Protein AF-K1UH43-F1 (afdb_monomer_lite)

InterPro domains:
  IPR000715 Glycosyl transferase, family 4 [PF00953] (2-87)
  IPR000715 Glycosyl transferase, family 4 [PTHR22926] (3-128)
  IPR018480 Phospho-N-acetylmuramoyl-pentapeptide transferase, conserved site [PS01348] (7-18)

Structure (mmCIF, N/CA/C/O backbone):
data_AF-K1UH43-F1
#
_entry.id   AF-K1UH43-F1
#
loop_
_atom_site.group_PDB
_atom_site.id
_atom_site.type_symbol
_atom_site.label_atom_id
_atom_site.label_alt_id
_atom_site.label_comp_id
_atom_site.label_asym_id
_atom_site.label_entity_id
_atom_site.label_seq_id
_atom_site.pdbx_PDB_ins_code
_atom_site.Cartn_x
_atom_site.Cartn_y
_atom_site.Cartn_z
_atom_site.occupancy
_atom_site.B_iso_or_equiv
_atom_site.auth_seq_id
_atom_site.auth_comp_id
_atom_site.auth_asym_id
_atom_site.auth_atom_id
_atom_site.pdbx_PDB_model_num
ATOM 1 N N . PRO A 1 1 ? -9.844 3.097 -7.417 1.00 70.75 1 PRO A N 1
ATOM 2 C CA . PRO A 1 1 ? -8.615 2.460 -6.880 1.00 70.75 1 PRO A CA 1
ATOM 3 C C . PRO A 1 1 ? -7.773 3.428 -6.035 1.00 70.75 1 PRO A C 1
ATOM 5 O O . PRO A 1 1 ? -7.566 3.140 -4.868 1.00 70.75 1 PRO A O 1
ATOM 8 N N . LEU A 1 2 ? -7.378 4.592 -6.571 1.00 82.00 2 LEU A N 1
ATOM 9 C CA . LEU A 1 2 ? -6.427 5.519 -5.932 1.00 82.00 2 LEU A CA 1
ATOM 10 C C . LEU A 1 2 ? -6.770 5.898 -4.477 1.00 82.00 2 LEU A C 1
ATOM 12 O O . LEU A 1 2 ? -6.042 5.517 -3.569 1.00 82.00 2 LEU A O 1
ATOM 16 N N . VAL A 1 3 ? -7.910 6.562 -4.247 1.00 84.38 3 VAL A N 1
ATOM 17 C CA . VAL A 1 3 ? -8.339 7.007 -2.899 1.00 84.38 3 VAL A CA 1
ATOM 18 C C . VAL A 1 3 ? -8.612 5.831 -1.950 1.00 84.38 3 VAL A C 1
ATOM 20 O O . VAL A 1 3 ? -8.424 5.925 -0.740 1.00 84.38 3 VAL A O 1
ATOM 23 N N . GLY A 1 4 ? -9.062 4.699 -2.497 1.00 81.75 4 GLY A N 1
ATOM 24 C CA . GLY A 1 4 ? -9.324 3.494 -1.711 1.00 81.75 4 GLY A CA 1
ATOM 25 C C . GLY A 1 4 ? -8.036 2.897 -1.153 1.00 81.75 4 GLY A C 1
ATOM 26 O O . GLY A 1 4 ? -7.949 2.639 0.042 1.00 81.75 4 GLY A O 1
ATOM 27 N N . THR A 1 5 ? -7.020 2.730 -2.001 1.00 84.06 5 THR A N 1
ATOM 28 C CA . THR A 1 5 ? -5.729 2.154 -1.612 1.00 84.06 5 THR A CA 1
ATOM 29 C C . THR A 1 5 ? -4.956 3.076 -0.676 1.00 84.06 5 THR A C 1
ATOM 31 O O . THR A 1 5 ? -4.404 2.591 0.304 1.00 84.06 5 THR A O 1
ATOM 34 N N . THR A 1 6 ? -4.953 4.395 -0.911 1.00 87.75 6 THR A N 1
ATOM 35 C CA . THR A 1 6 ? -4.296 5.362 -0.008 1.00 87.75 6 THR A CA 1
ATOM 36 C C . THR A 1 6 ? -4.851 5.267 1.406 1.00 87.75 6 THR A C 1
ATOM 38 O O . THR A 1 6 ? -4.092 5.137 2.363 1.00 87.75 6 THR A O 1
ATOM 41 N N . ASN A 1 7 ? -6.178 5.248 1.535 1.00 87.81 7 ASN A N 1
ATOM 42 C CA . ASN A 1 7 ? -6.833 5.168 2.835 1.00 87.81 7 ASN A CA 1
ATOM 43 C C . ASN A 1 7 ? -6.666 3.780 3.463 1.00 87.81 7 ASN A C 1
ATOM 45 O O . ASN A 1 7 ? -6.485 3.672 4.669 1.00 87.81 7 ASN A O 1
ATOM 49 N N . ALA A 1 8 ? -6.686 2.714 2.662 1.00 85.12 8 ALA A N 1
ATOM 50 C CA . ALA A 1 8 ? -6.472 1.357 3.153 1.00 85.12 8 ALA A CA 1
ATOM 51 C C . ALA A 1 8 ? -5.051 1.153 3.711 1.00 85.12 8 ALA A C 1
ATOM 53 O O . ALA A 1 8 ? -4.885 0.554 4.774 1.00 85.12 8 ALA A O 1
ATOM 54 N N . VAL A 1 9 ? -4.030 1.691 3.036 1.00 86.12 9 VAL A N 1
ATOM 55 C CA . VAL A 1 9 ? -2.639 1.661 3.519 1.00 86.12 9 VAL A CA 1
ATOM 56 C C . VAL A 1 9 ? -2.481 2.514 4.779 1.00 86.12 9 VAL A C 1
ATOM 58 O O . VAL A 1 9 ? -1.861 2.052 5.732 1.00 86.12 9 VAL A O 1
ATOM 61 N N . ASN A 1 10 ? -3.107 3.694 4.835 1.00 90.19 10 ASN A N 1
ATOM 62 C CA . ASN A 1 10 ? -3.141 4.531 6.040 1.00 90.19 10 ASN A CA 1
ATOM 63 C C . ASN A 1 10 ? -3.792 3.820 7.239 1.00 90.19 10 ASN A C 1
ATOM 65 O O . ASN A 1 10 ? -3.221 3.814 8.322 1.00 90.19 10 ASN A O 1
ATOM 69 N N . LEU A 1 11 ? -4.905 3.106 7.039 1.00 85.25 11 LEU A N 1
ATOM 70 C CA . LEU A 1 11 ? -5.516 2.290 8.097 1.00 85.25 11 LEU A CA 1
ATOM 71 C C . LEU A 1 11 ? -4.619 1.132 8.562 1.00 85.25 11 LEU A C 1
ATOM 73 O O . LEU A 1 11 ? -4.725 0.693 9.704 1.00 85.25 11 LEU A O 1
ATOM 77 N N . THR A 1 12 ? -3.740 0.632 7.692 1.00 84.50 12 THR A N 1
ATOM 78 C CA . THR A 1 12 ? -2.804 -0.455 8.020 1.00 84.50 12 THR A CA 1
ATOM 79 C C . THR A 1 12 ? -1.587 0.050 8.814 1.00 84.50 12 THR A C 1
ATOM 81 O O . THR A 1 12 ? -0.917 -0.737 9.481 1.00 84.50 12 THR A O 1
ATOM 84 N N . ASP A 1 13 ? -1.315 1.357 8.815 1.00 82.38 13 ASP A N 1
ATOM 85 C CA . ASP A 1 13 ? -0.226 2.010 9.562 1.00 82.38 13 ASP A CA 1
ATOM 86 C C . ASP A 1 13 ? -0.583 2.260 11.041 1.00 82.38 13 ASP A C 1
ATOM 88 O O . ASP A 1 13 ? -0.332 3.313 11.618 1.00 82.38 13 ASP A O 1
ATOM 92 N N . GLY A 1 14 ? -1.238 1.278 11.662 1.00 75.88 14 GLY A N 1
ATOM 93 C CA . GLY A 1 14 ? -1.687 1.344 13.052 1.00 75.88 14 GLY A CA 1
ATOM 94 C C . GLY A 1 14 ? -0.805 0.578 14.035 1.00 75.88 14 GLY A C 1
ATOM 95 O O . GLY A 1 14 ? -1.100 0.598 15.224 1.00 75.88 14 GLY A O 1
ATOM 96 N N . LEU A 1 15 ? 0.221 -0.142 13.566 1.00 78.12 15 LEU A N 1
ATOM 97 C CA . LEU A 1 15 ? 1.110 -0.972 14.386 1.00 78.12 15 LEU A CA 1
ATOM 98 C C . LEU A 1 15 ? 2.561 -0.874 13.907 1.00 78.12 15 LEU A C 1
ATOM 100 O O . LEU A 1 15 ? 2.811 -0.894 12.701 1.00 78.12 15 LEU A O 1
ATOM 104 N N . ASP A 1 16 ? 3.502 -0.885 14.855 1.00 80.56 16 ASP A N 1
ATOM 105 C CA . ASP A 1 16 ? 4.948 -0.865 14.598 1.00 80.56 16 ASP A CA 1
ATOM 106 C C . ASP A 1 16 ? 5.363 -1.911 13.549 1.00 80.56 16 ASP A C 1
ATOM 108 O O . ASP A 1 16 ? 5.241 -3.124 13.757 1.00 80.56 16 ASP A O 1
ATOM 112 N N . GLY A 1 17 ? 5.873 -1.441 12.413 1.00 79.31 17 GLY A N 1
ATOM 113 C CA . GLY A 1 17 ? 6.406 -2.252 11.322 1.00 79.31 17 GLY A CA 1
ATOM 114 C C . GLY A 1 17 ? 5.359 -2.918 10.431 1.00 79.31 17 GLY A C 1
ATOM 115 O O . GLY A 1 17 ? 5.740 -3.510 9.420 1.00 79.31 17 GLY A O 1
ATOM 116 N N . LEU A 1 18 ? 4.063 -2.845 10.757 1.00 85.56 18 LEU A N 1
ATOM 117 C CA . LEU A 1 18 ? 3.032 -3.606 10.047 1.00 85.56 18 LEU A CA 1
ATOM 118 C C . LEU A 1 18 ? 2.879 -3.141 8.600 1.00 85.56 18 LEU A C 1
ATOM 120 O O . LEU A 1 18 ? 2.953 -3.960 7.684 1.00 85.56 18 LEU A O 1
ATOM 124 N N . VAL A 1 19 ? 2.694 -1.837 8.385 1.00 87.31 19 VAL A N 1
ATOM 125 C CA . VAL A 1 19 ? 2.456 -1.299 7.041 1.00 87.31 19 VAL A CA 1
ATOM 126 C C . VAL A 1 19 ? 3.635 -1.580 6.119 1.00 87.31 19 VAL A C 1
ATOM 128 O O . VAL A 1 19 ? 3.436 -2.024 4.991 1.00 87.31 19 VAL A O 1
ATOM 131 N N . SER A 1 20 ? 4.869 -1.422 6.594 1.00 87.88 20 SER A N 1
ATOM 132 C CA . SER A 1 20 ? 6.064 -1.672 5.788 1.00 87.88 20 SER A CA 1
ATOM 133 C C . SER A 1 20 ? 6.248 -3.160 5.515 1.00 87.88 20 SER A C 1
ATOM 135 O O . SER A 1 20 ? 6.544 -3.529 4.383 1.00 87.88 20 SER A O 1
ATOM 137 N N . PHE A 1 21 ? 5.992 -4.026 6.500 1.00 89.06 21 PHE A N 1
ATOM 138 C CA . PHE A 1 21 ? 6.057 -5.475 6.314 1.00 89.06 21 PHE A CA 1
ATOM 139 C C . PHE A 1 21 ? 5.041 -5.981 5.280 1.00 89.06 21 PHE A C 1
ATOM 141 O O . PHE A 1 21 ? 5.375 -6.838 4.467 1.00 89.06 21 PHE A O 1
ATOM 148 N N . VAL A 1 22 ? 3.827 -5.423 5.264 1.00 90.50 22 VAL A N 1
ATOM 149 C CA . VAL A 1 22 ? 2.802 -5.748 4.258 1.00 90.50 22 VAL A CA 1
ATOM 150 C C . VAL A 1 22 ? 3.134 -5.127 2.895 1.00 90.50 22 VAL A C 1
ATOM 152 O O . VAL A 1 22 ? 2.875 -5.739 1.863 1.00 90.50 22 VAL A O 1
ATOM 155 N N . SER A 1 23 ? 3.745 -3.939 2.864 1.00 92.56 23 SER A N 1
ATOM 156 C CA . SER A 1 23 ? 4.021 -3.208 1.617 1.00 92.56 23 SER A CA 1
ATOM 157 C C . SER A 1 23 ? 5.206 -3.740 0.822 1.00 92.56 23 SER A C 1
ATOM 159 O O . SER A 1 23 ? 5.201 -3.633 -0.404 1.00 92.56 23 SER A O 1
ATOM 161 N N . VAL A 1 24 ? 6.197 -4.352 1.475 1.00 94.69 24 VAL A N 1
ATOM 162 C CA . VAL A 1 24 ? 7.349 -4.974 0.798 1.00 94.69 24 VAL A CA 1
ATOM 163 C C . VAL A 1 24 ? 6.923 -6.034 -0.227 1.00 94.69 24 VAL A C 1
ATOM 165 O O . VAL A 1 24 ? 7.268 -5.875 -1.395 1.00 94.69 24 VAL A O 1
ATOM 168 N N . PRO A 1 25 ? 6.155 -7.086 0.120 1.00 94.00 25 PRO A N 1
ATOM 169 C CA . PRO A 1 25 ? 5.750 -8.089 -0.864 1.00 94.00 25 PRO A CA 1
ATOM 170 C C . PRO A 1 25 ? 4.819 -7.519 -1.943 1.00 94.00 25 PRO A C 1
ATOM 172 O O . PRO A 1 25 ? 4.898 -7.948 -3.091 1.00 94.00 25 PRO A O 1
ATOM 175 N N . VAL A 1 26 ? 3.980 -6.527 -1.615 1.00 93.81 26 VAL A N 1
ATOM 176 C CA . VAL A 1 26 ? 3.090 -5.873 -2.591 1.00 93.81 26 VAL A CA 1
ATOM 177 C C . VAL A 1 26 ? 3.899 -5.110 -3.642 1.00 93.81 26 VAL A C 1
ATOM 179 O O . VAL A 1 26 ? 3.720 -5.321 -4.840 1.00 93.81 26 VAL A O 1
ATOM 182 N N . THR A 1 27 ? 4.810 -4.241 -3.202 1.00 95.81 27 THR A N 1
ATOM 183 C CA . THR A 1 27 ? 5.660 -3.435 -4.094 1.00 95.81 27 THR A CA 1
ATOM 184 C C . THR A 1 27 ? 6.621 -4.310 -4.900 1.00 95.81 27 THR A C 1
ATOM 186 O O . THR A 1 27 ? 6.789 -4.073 -6.096 1.00 95.81 27 THR A O 1
ATOM 189 N N . LEU A 1 28 ? 7.148 -5.387 -4.308 1.00 96.12 28 LEU A N 1
ATOM 190 C CA . LEU A 1 28 ? 7.969 -6.380 -5.004 1.00 96.12 28 LEU A C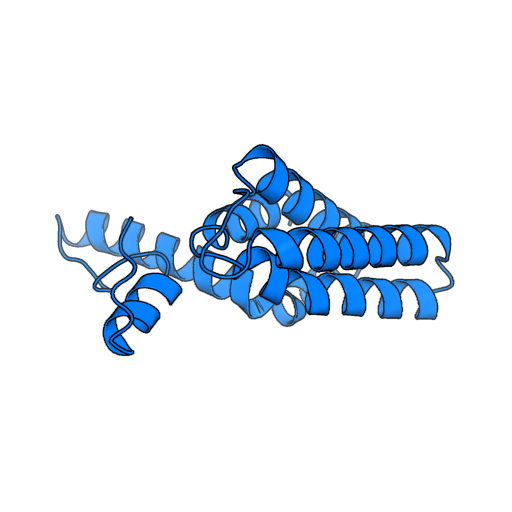A 1
ATOM 191 C C . LEU A 1 28 ? 7.184 -7.132 -6.094 1.00 96.12 28 LEU A C 1
ATOM 193 O O . LEU A 1 28 ? 7.697 -7.338 -7.193 1.00 96.12 28 LEU A O 1
ATOM 197 N N . ALA A 1 29 ? 5.935 -7.524 -5.825 1.00 94.75 29 ALA A N 1
ATOM 198 C CA . ALA A 1 29 ? 5.092 -8.184 -6.820 1.00 94.75 29 ALA A CA 1
ATOM 199 C C . ALA A 1 29 ? 4.808 -7.261 -8.015 1.00 94.75 29 ALA A C 1
ATOM 201 O O . ALA A 1 29 ? 4.935 -7.687 -9.163 1.00 94.75 29 ALA A O 1
ATOM 202 N N . PHE A 1 30 ? 4.503 -5.983 -7.766 1.00 94.75 30 PHE A N 1
ATOM 203 C CA . PHE A 1 30 ? 4.335 -5.001 -8.841 1.00 94.75 30 PHE A CA 1
ATOM 204 C C . PHE A 1 30 ? 5.631 -4.721 -9.602 1.00 94.75 30 PHE A C 1
ATOM 206 O O . PHE A 1 30 ? 5.576 -4.550 -10.818 1.00 94.75 30 PHE A O 1
ATOM 213 N N . ALA A 1 31 ? 6.788 -4.732 -8.933 1.00 96.38 31 ALA A N 1
ATOM 214 C CA . ALA A 1 31 ? 8.079 -4.651 -9.611 1.00 96.38 31 ALA A CA 1
ATOM 215 C C . ALA A 1 31 ? 8.264 -5.815 -10.592 1.00 96.38 31 ALA A C 1
ATOM 217 O O . ALA A 1 31 ? 8.585 -5.601 -11.758 1.00 96.38 31 ALA A O 1
ATOM 218 N N . PHE A 1 32 ? 7.989 -7.042 -10.145 1.00 96.06 32 PHE A N 1
ATOM 219 C CA . PHE A 1 32 ? 8.085 -8.227 -10.992 1.00 96.06 32 PHE A CA 1
ATOM 220 C C . PHE A 1 32 ? 7.105 -8.183 -12.175 1.00 96.06 32 PHE A C 1
ATOM 222 O O . PHE A 1 32 ? 7.492 -8.477 -13.303 1.00 96.06 32 PHE A O 1
ATOM 229 N N . ILE A 1 33 ? 5.856 -7.762 -11.949 1.00 94.88 33 ILE A N 1
ATOM 230 C CA . ILE A 1 33 ? 4.850 -7.610 -13.012 1.00 94.88 33 ILE A CA 1
ATOM 231 C C . ILE A 1 33 ? 5.296 -6.564 -14.039 1.00 94.88 33 ILE A C 1
ATOM 233 O O . ILE A 1 33 ? 5.284 -6.845 -15.236 1.00 94.88 33 ILE A O 1
ATOM 237 N N . ALA A 1 34 ? 5.730 -5.385 -13.587 1.00 95.94 34 ALA A N 1
ATOM 238 C CA . ALA A 1 34 ? 6.211 -4.325 -14.470 1.00 95.94 34 ALA A CA 1
ATOM 239 C C . ALA A 1 34 ? 7.437 -4.777 -15.281 1.00 95.94 34 ALA A C 1
ATOM 241 O O . ALA A 1 34 ? 7.528 -4.496 -16.476 1.00 95.94 34 ALA A O 1
ATOM 242 N N . TYR A 1 35 ? 8.344 -5.538 -14.662 1.00 96.75 35 TYR A N 1
ATOM 243 C CA . TYR A 1 35 ? 9.487 -6.136 -15.346 1.00 96.75 35 TYR A CA 1
ATOM 244 C C . TYR A 1 35 ? 9.056 -7.130 -16.436 1.00 96.75 35 TYR A C 1
ATOM 246 O O . TYR A 1 35 ? 9.542 -7.049 -17.562 1.00 96.75 35 TYR A O 1
ATOM 254 N N . MET A 1 36 ? 8.092 -8.012 -16.148 1.00 96.25 36 MET A N 1
ATOM 255 C CA . MET A 1 36 ? 7.527 -8.947 -17.135 1.00 96.25 36 MET A CA 1
ATOM 256 C C . MET A 1 36 ? 6.816 -8.240 -18.300 1.00 96.25 36 MET A C 1
ATOM 258 O O . MET A 1 36 ? 6.782 -8.770 -19.407 1.00 96.25 36 MET A O 1
ATOM 262 N N . GLN A 1 37 ? 6.281 -7.038 -18.075 1.00 95.31 37 GLN A N 1
ATOM 263 C CA . GLN A 1 37 ? 5.675 -6.192 -19.110 1.00 95.31 37 GLN A CA 1
ATOM 264 C C . GLN A 1 37 ? 6.705 -5.340 -19.883 1.00 95.31 37 GLN A C 1
ATOM 266 O O . GLN A 1 37 ? 6.327 -4.595 -20.784 1.00 95.31 37 GLN A O 1
ATOM 271 N N . GLY A 1 38 ? 7.998 -5.422 -19.545 1.00 95.75 38 GLY A N 1
ATOM 272 C CA . GLY A 1 38 ? 9.063 -4.628 -20.171 1.00 95.75 38 GLY A CA 1
ATOM 273 C C . GLY A 1 38 ? 9.124 -3.165 -19.712 1.00 95.75 38 GLY A C 1
ATOM 274 O O . GLY A 1 38 ? 9.866 -2.369 -20.283 1.00 95.75 38 GLY A O 1
ATOM 275 N N . MET A 1 39 ? 8.377 -2.793 -18.670 1.00 96.50 39 MET A N 1
ATOM 276 C CA . MET A 1 39 ? 8.298 -1.429 -18.142 1.00 96.50 39 MET A CA 1
ATOM 277 C C . MET A 1 39 ? 9.388 -1.187 -17.088 1.00 96.50 39 MET A C 1
ATOM 279 O O . MET A 1 39 ? 9.115 -1.136 -15.885 1.00 96.50 39 MET A O 1
ATOM 283 N N . LEU A 1 40 ? 10.641 -1.051 -17.530 1.00 95.50 40 LEU A N 1
ATOM 284 C CA . LEU A 1 40 ? 11.798 -0.959 -16.626 1.00 95.50 40 LEU A CA 1
ATOM 285 C C . LEU A 1 40 ? 11.735 0.240 -15.668 1.00 95.50 40 LEU A C 1
ATOM 287 O O . LEU A 1 40 ? 12.077 0.081 -14.499 1.00 95.50 40 LEU A O 1
ATOM 291 N N . ASP A 1 41 ? 11.234 1.395 -16.112 1.00 96.38 41 ASP A N 1
ATOM 292 C CA . ASP A 1 41 ? 11.104 2.587 -15.260 1.00 96.38 41 ASP A CA 1
ATOM 293 C C . ASP A 1 41 ? 10.103 2.364 -14.116 1.00 96.38 41 ASP A C 1
ATOM 295 O O . ASP A 1 41 ? 10.367 2.696 -12.958 1.00 96.38 41 ASP A O 1
ATOM 299 N N . VAL A 1 42 ? 8.968 1.728 -14.421 1.00 96.25 42 VAL A N 1
ATOM 300 C CA . VAL A 1 42 ? 7.923 1.401 -13.438 1.00 96.25 42 VAL A CA 1
ATOM 301 C C . VAL A 1 42 ? 8.408 0.317 -12.477 1.00 96.25 42 VAL A C 1
ATOM 303 O O . VAL A 1 42 ? 8.201 0.422 -11.267 1.00 96.25 42 VAL A O 1
ATOM 306 N N . SER A 1 43 ? 9.117 -0.691 -12.992 1.00 96.94 43 SER A N 1
ATOM 307 C CA . SER A 1 43 ? 9.775 -1.710 -12.170 1.00 96.94 43 SER A CA 1
ATOM 308 C C . SER A 1 43 ? 10.820 -1.092 -11.237 1.00 96.94 43 SER A C 1
ATOM 310 O O . SER A 1 43 ? 10.879 -1.443 -10.060 1.00 96.94 43 SER A O 1
ATOM 312 N N . GLY A 1 44 ? 11.635 -0.160 -11.736 1.00 97.25 44 GLY A N 1
ATOM 313 C CA . GLY A 1 44 ? 12.634 0.559 -10.948 1.00 97.25 44 GLY A CA 1
ATOM 314 C C . GLY A 1 44 ? 11.998 1.385 -9.833 1.00 97.25 44 GLY A C 1
ATOM 315 O O . GLY A 1 44 ? 12.438 1.313 -8.686 1.00 97.25 44 GLY A O 1
ATOM 316 N N . PHE A 1 45 ? 10.907 2.093 -10.133 1.00 97.25 45 PHE A N 1
ATOM 317 C CA . PHE A 1 45 ? 10.127 2.818 -9.130 1.00 97.25 45 PHE A CA 1
ATOM 318 C C . PHE A 1 45 ? 9.560 1.884 -8.046 1.00 97.25 45 PHE A C 1
ATOM 320 O O . PHE A 1 45 ? 9.699 2.164 -6.853 1.00 97.25 45 PHE A O 1
ATOM 327 N N . ALA A 1 46 ? 8.988 0.739 -8.432 1.00 96.56 46 ALA A N 1
ATOM 328 C CA . ALA A 1 46 ? 8.466 -0.257 -7.495 1.00 96.56 46 ALA A CA 1
ATOM 329 C C . ALA A 1 46 ? 9.560 -0.867 -6.595 1.00 96.56 46 ALA A C 1
ATOM 331 O O . ALA A 1 46 ? 9.359 -1.022 -5.386 1.00 96.56 46 ALA A O 1
ATOM 332 N N . LEU A 1 47 ? 10.743 -1.158 -7.147 1.00 97.44 47 LEU A N 1
ATOM 333 C CA . LEU A 1 47 ? 11.906 -1.593 -6.364 1.00 97.44 47 LEU A CA 1
ATOM 334 C C . LEU A 1 47 ? 12.408 -0.491 -5.426 1.00 97.44 47 LEU A C 1
ATOM 336 O O . LEU A 1 47 ? 12.774 -0.786 -4.290 1.00 97.44 47 LEU A O 1
ATOM 340 N N . GLY A 1 48 ? 12.366 0.772 -5.855 1.00 97.50 48 GLY A N 1
ATOM 341 C CA . GLY A 1 48 ? 12.661 1.926 -5.006 1.00 97.50 48 GLY A CA 1
ATOM 342 C C . GLY A 1 48 ? 11.724 2.009 -3.800 1.00 97.50 48 GLY A C 1
ATOM 343 O O . GLY A 1 48 ? 12.192 2.146 -2.670 1.00 97.50 48 GLY A O 1
ATOM 344 N N . LEU A 1 49 ? 10.414 1.832 -4.010 1.00 96.44 49 LEU A N 1
ATOM 345 C CA . LEU A 1 49 ? 9.434 1.742 -2.920 1.00 96.44 49 LEU A CA 1
ATOM 346 C C . LEU A 1 49 ? 9.695 0.540 -2.005 1.00 96.44 49 LEU A C 1
ATOM 348 O O . LEU A 1 49 ? 9.614 0.673 -0.783 1.00 96.44 49 LEU A O 1
ATOM 352 N N . THR A 1 50 ? 10.053 -0.611 -2.578 1.00 97.06 50 THR A N 1
ATOM 353 C CA . THR A 1 50 ? 10.414 -1.815 -1.813 1.00 97.06 50 THR A CA 1
ATOM 354 C C . THR A 1 50 ? 11.622 -1.537 -0.911 1.00 97.06 50 THR A C 1
ATOM 356 O O . THR A 1 50 ? 11.591 -1.827 0.285 1.00 97.06 50 THR A O 1
ATOM 359 N N . GLY A 1 51 ? 12.671 -0.919 -1.461 1.00 96.38 51 GLY A N 1
ATOM 360 C CA . GLY A 1 51 ? 13.879 -0.533 -0.733 1.00 96.38 51 GLY A CA 1
ATOM 361 C C . GLY A 1 51 ? 13.607 0.508 0.353 1.00 96.38 51 GLY A C 1
ATOM 362 O O . GLY A 1 51 ? 14.100 0.360 1.469 1.00 96.38 51 GLY A O 1
ATOM 363 N N . ALA A 1 52 ? 12.765 1.506 0.072 1.00 95.12 52 ALA A N 1
ATOM 364 C CA . ALA A 1 52 ? 12.324 2.484 1.063 1.00 95.12 52 ALA A CA 1
ATOM 365 C C . ALA A 1 52 ? 11.573 1.816 2.227 1.00 95.12 52 ALA A C 1
ATOM 367 O O . ALA A 1 52 ? 11.870 2.108 3.384 1.00 95.12 52 ALA A O 1
ATOM 368 N N . CYS A 1 53 ? 10.668 0.870 1.945 1.00 93.81 53 CYS A N 1
ATOM 369 C CA . CYS A 1 53 ? 9.970 0.107 2.983 1.00 93.81 53 CYS A CA 1
ATOM 370 C C . CYS A 1 53 ? 10.939 -0.727 3.828 1.00 93.81 53 CYS A C 1
ATOM 372 O O . CYS A 1 53 ? 10.826 -0.727 5.050 1.00 93.81 53 CYS A O 1
ATOM 374 N N . LEU A 1 54 ? 11.889 -1.426 3.197 1.00 94.31 54 LEU A N 1
ATOM 375 C CA . LEU A 1 54 ? 12.889 -2.241 3.896 1.00 94.31 54 LEU A CA 1
ATOM 376 C C . LEU A 1 54 ? 13.813 -1.389 4.770 1.00 94.31 54 LEU A C 1
ATOM 378 O O . LEU A 1 54 ? 14.052 -1.738 5.923 1.00 94.31 54 LEU A O 1
ATOM 382 N N . GLY A 1 55 ? 14.299 -0.262 4.244 1.00 93.06 55 GLY A N 1
ATOM 383 C CA . GLY A 1 55 ? 15.128 0.679 4.993 1.00 93.06 55 GLY A CA 1
ATOM 384 C C . GLY A 1 55 ? 14.371 1.287 6.171 1.00 93.06 55 GLY A C 1
ATOM 385 O O . GLY A 1 55 ? 14.891 1.331 7.282 1.00 93.06 55 GLY A O 1
ATOM 386 N N . PHE A 1 56 ? 13.116 1.682 5.960 1.00 91.56 56 PHE A N 1
ATOM 387 C CA . PHE A 1 56 ? 12.262 2.213 7.017 1.00 91.56 56 PHE A CA 1
ATOM 388 C C . PHE A 1 56 ? 11.926 1.165 8.091 1.00 91.56 56 PHE A C 1
ATOM 390 O O . PHE A 1 56 ? 11.935 1.481 9.280 1.00 91.56 56 PHE A O 1
ATOM 397 N N . LEU A 1 57 ? 11.719 -0.102 7.707 1.00 89.38 57 LEU A N 1
ATOM 398 C CA . LEU A 1 57 ? 11.443 -1.204 8.635 1.00 89.38 57 LEU A CA 1
ATOM 399 C C . LEU A 1 57 ? 12.543 -1.359 9.701 1.00 89.38 57 LEU A C 1
ATOM 401 O O . LEU A 1 57 ? 12.239 -1.724 10.834 1.00 89.38 57 LEU A O 1
ATOM 405 N N . LEU A 1 58 ? 13.803 -1.050 9.372 1.00 89.00 58 LEU A N 1
ATOM 406 C CA . LEU A 1 58 ? 14.914 -1.092 10.332 1.00 89.00 58 LEU A CA 1
ATOM 407 C C . LEU A 1 58 ? 14.712 -0.127 11.511 1.00 89.00 58 LEU A C 1
ATOM 409 O O . LEU A 1 58 ? 15.149 -0.426 12.619 1.00 89.00 58 LEU A O 1
ATOM 413 N N . PHE A 1 59 ? 14.018 0.990 11.287 1.00 87.88 59 PHE A N 1
ATOM 414 C CA . PHE A 1 59 ? 13.732 2.016 12.295 1.00 87.88 59 PHE A CA 1
ATOM 415 C C . PHE A 1 59 ? 12.309 1.925 12.866 1.00 87.88 59 PHE A C 1
ATOM 417 O O . PHE A 1 59 ? 12.032 2.480 13.931 1.00 87.88 59 PHE A O 1
ATOM 424 N N . ASN A 1 60 ? 11.404 1.238 12.165 1.00 89.38 60 ASN A N 1
ATOM 425 C CA . ASN A 1 60 ? 9.990 1.115 12.526 1.00 89.38 60 ASN A CA 1
ATOM 426 C C . ASN A 1 60 ? 9.631 -0.239 13.169 1.00 89.38 60 ASN A C 1
ATOM 428 O O . ASN A 1 60 ? 8.535 -0.406 13.697 1.00 89.38 60 ASN A O 1
ATOM 432 N N . ARG A 1 61 ? 10.550 -1.214 13.171 1.00 82.88 61 ARG A N 1
ATOM 433 C CA . ARG A 1 61 ? 10.377 -2.478 13.898 1.00 82.88 61 ARG A CA 1
ATOM 434 C C . ARG A 1 61 ? 10.356 -2.229 15.410 1.00 82.88 61 ARG A C 1
ATOM 436 O O . ARG A 1 61 ? 11.183 -1.493 15.932 1.00 82.88 61 ARG A O 1
ATOM 443 N N . HIS A 1 62 ? 9.457 -2.921 16.112 1.00 79.00 62 HIS A N 1
ATOM 444 C CA . HIS A 1 62 ? 9.277 -2.763 17.554 1.00 79.00 62 HIS A CA 1
ATOM 445 C C . HIS A 1 62 ? 10.579 -2.975 18.362 1.00 79.00 62 HIS A C 1
ATOM 447 O O . HIS A 1 62 ? 11.214 -4.029 18.193 1.00 79.00 62 HIS A O 1
ATOM 453 N N . PRO A 1 63 ? 10.936 -2.053 19.285 1.00 80.50 63 PRO A N 1
ATOM 454 C CA . PRO A 1 63 ? 10.288 -0.761 19.577 1.00 80.50 63 PRO A CA 1
ATOM 455 C C . PRO A 1 63 ? 10.590 0.316 18.515 1.00 80.50 63 PRO A C 1
ATOM 457 O O . PRO A 1 63 ? 11.756 0.589 18.227 1.00 80.50 63 PRO A O 1
ATOM 460 N N . ALA A 1 64 ? 9.545 0.928 17.944 1.00 79.88 64 ALA A N 1
ATOM 461 C CA . ALA A 1 64 ? 9.684 1.889 16.849 1.00 79.88 64 ALA A CA 1
ATOM 462 C C . ALA A 1 64 ? 10.369 3.195 17.292 1.00 79.88 64 ALA A C 1
ATOM 464 O O . ALA A 1 64 ? 10.029 3.782 18.318 1.00 79.88 64 ALA A O 1
ATOM 465 N N . GLN A 1 65 ? 11.323 3.661 16.484 1.00 84.69 65 GLN A N 1
ATOM 466 C CA . GLN A 1 65 ? 12.038 4.931 16.684 1.00 84.69 65 GLN A CA 1
ATOM 467 C C . GLN A 1 65 ? 11.512 6.033 15.761 1.00 84.69 65 GLN A C 1
ATOM 469 O O . GLN A 1 65 ? 11.582 7.214 16.093 1.00 84.69 65 GLN A O 1
ATOM 474 N N . VAL A 1 66 ? 10.993 5.645 14.593 1.00 85.25 66 VAL A N 1
ATOM 475 C CA . VAL A 1 66 ? 10.431 6.554 13.592 1.00 85.25 66 VAL A CA 1
ATOM 476 C C . VAL A 1 66 ? 9.052 6.046 13.197 1.00 85.25 66 VAL A C 1
ATOM 478 O O . VAL A 1 66 ? 8.902 4.888 12.804 1.00 85.25 66 VAL A O 1
ATOM 481 N N . PHE A 1 67 ? 8.051 6.919 13.294 1.00 85.38 67 PHE A N 1
ATOM 482 C CA . PHE A 1 67 ? 6.690 6.650 12.840 1.00 85.38 67 PHE A CA 1
ATOM 483 C C . PHE A 1 67 ? 6.512 7.123 11.403 1.00 85.38 67 PHE A C 1
ATOM 485 O O . PHE A 1 67 ? 7.079 8.134 10.993 1.00 85.38 67 PHE A O 1
ATOM 492 N N . MET A 1 68 ? 5.728 6.375 10.637 1.00 87.38 68 MET A N 1
ATOM 493 C CA . MET A 1 68 ? 5.525 6.639 9.218 1.00 87.38 68 MET A CA 1
ATOM 494 C C . MET A 1 68 ? 4.580 7.826 9.005 1.00 87.38 68 MET A C 1
ATOM 496 O O . MET A 1 68 ? 4.865 8.718 8.200 1.00 87.38 68 MET A O 1
ATOM 500 N N . GLY A 1 69 ? 3.502 7.864 9.792 1.00 87.25 69 GLY A N 1
ATOM 501 C CA . GLY A 1 69 ? 2.529 8.948 9.803 1.00 87.25 69 GLY A CA 1
ATOM 502 C C . GLY A 1 69 ? 1.707 9.023 8.516 1.00 87.25 69 GLY A C 1
ATOM 503 O O . GLY A 1 69 ? 1.884 8.250 7.568 1.00 87.25 69 GLY A O 1
ATOM 504 N N . ASP A 1 70 ? 0.811 10.005 8.455 1.00 88.75 70 ASP A N 1
ATOM 505 C CA . ASP A 1 70 ? -0.089 10.177 7.308 1.00 88.75 70 ASP A CA 1
ATOM 506 C C . ASP A 1 70 ? 0.672 10.483 6.013 1.00 88.75 70 ASP A C 1
ATOM 508 O O . ASP A 1 70 ? 0.318 9.990 4.944 1.00 88.75 70 ASP A O 1
ATOM 512 N N . THR A 1 71 ? 1.770 11.237 6.104 1.00 88.69 71 THR A N 1
ATOM 513 C CA . THR A 1 71 ? 2.601 11.579 4.944 1.00 88.69 71 THR A CA 1
ATOM 514 C C . THR A 1 71 ? 3.169 10.330 4.276 1.00 88.69 71 THR A C 1
ATOM 516 O O . THR A 1 71 ? 3.060 10.180 3.060 1.00 88.69 71 THR A O 1
ATOM 519 N N . GLY A 1 72 ? 3.758 9.420 5.059 1.00 89.00 72 GLY A N 1
ATOM 520 C CA . GLY A 1 72 ? 4.349 8.198 4.527 1.00 89.00 72 GLY A CA 1
ATOM 521 C C . GLY A 1 72 ? 3.289 7.234 4.006 1.00 89.00 72 GLY A C 1
ATOM 522 O O . GLY A 1 72 ? 3.419 6.713 2.902 1.00 89.00 72 GLY A O 1
ATOM 523 N N . SER A 1 73 ? 2.220 7.014 4.772 1.00 90.12 73 SER A N 1
ATOM 524 C CA . SER A 1 73 ? 1.189 6.019 4.450 1.00 90.12 73 SER A CA 1
ATOM 525 C C . SER A 1 73 ? 0.314 6.395 3.261 1.00 90.12 73 SER A C 1
ATOM 527 O O . SER A 1 73 ? 0.057 5.544 2.404 1.00 90.12 73 SER A O 1
ATOM 529 N N . LEU A 1 74 ? -0.057 7.669 3.122 1.00 91.50 74 LEU A N 1
ATOM 530 C CA . LEU A 1 74 ? -0.770 8.142 1.937 1.00 91.50 74 LEU A CA 1
ATOM 531 C C . LEU A 1 74 ? 0.133 8.127 0.699 1.00 91.50 74 LEU A C 1
ATOM 533 O O . LEU A 1 74 ? -0.322 7.717 -0.370 1.00 91.50 74 LEU A O 1
ATOM 537 N N . ALA A 1 75 ? 1.412 8.500 0.834 1.00 92.88 75 ALA A N 1
ATOM 538 C CA . ALA A 1 75 ? 2.368 8.427 -0.269 1.00 92.88 75 ALA A CA 1
ATOM 539 C C . ALA A 1 75 ? 2.578 6.981 -0.747 1.00 92.88 75 ALA A C 1
ATOM 541 O O . ALA A 1 75 ? 2.530 6.719 -1.949 1.00 92.88 75 ALA A O 1
ATOM 542 N N . LEU A 1 76 ? 2.742 6.027 0.176 1.00 93.25 76 LEU A N 1
ATOM 543 C CA . LEU A 1 76 ? 2.923 4.614 -0.163 1.00 93.25 76 LEU A CA 1
ATOM 544 C C . LEU A 1 76 ? 1.669 4.015 -0.803 1.00 93.25 76 LEU A C 1
ATOM 546 O O . LEU A 1 76 ? 1.766 3.366 -1.844 1.00 93.25 76 LEU A O 1
ATOM 550 N N . GLY A 1 77 ? 0.482 4.291 -0.256 1.00 92.44 77 GLY A N 1
ATOM 551 C CA . GLY A 1 77 ? -0.768 3.833 -0.862 1.00 92.44 77 GLY A CA 1
ATOM 552 C C . GLY A 1 77 ? -1.056 4.476 -2.222 1.00 92.44 77 GLY A C 1
ATOM 553 O O . GLY A 1 77 ? -1.576 3.807 -3.117 1.00 92.44 77 GLY A O 1
ATOM 554 N N . GLY A 1 78 ? -0.652 5.734 -2.419 1.00 92.88 78 GLY A N 1
ATOM 555 C CA . GLY A 1 78 ? -0.725 6.421 -3.708 1.00 92.88 78 GLY A CA 1
ATOM 556 C C . GLY A 1 78 ? 0.227 5.810 -4.734 1.00 92.88 78 GLY A C 1
ATOM 557 O O . GLY A 1 78 ? -0.184 5.530 -5.858 1.00 92.88 78 GLY A O 1
ATOM 558 N N . GLY A 1 79 ? 1.465 5.519 -4.326 1.00 94.50 79 GLY A N 1
ATOM 559 C CA . GLY A 1 79 ? 2.465 4.844 -5.154 1.00 94.50 79 GLY A CA 1
ATOM 560 C C . GLY A 1 79 ? 2.032 3.440 -5.578 1.00 94.50 79 GLY A C 1
ATOM 561 O O . GLY A 1 79 ? 2.108 3.106 -6.757 1.00 94.50 79 GLY A O 1
ATOM 562 N N . VAL A 1 80 ? 1.497 2.636 -4.654 1.00 93.81 80 VAL A N 1
ATOM 563 C CA . VAL A 1 80 ? 0.973 1.291 -4.959 1.00 93.81 80 VAL A CA 1
ATOM 564 C C . VAL A 1 80 ? -0.231 1.355 -5.904 1.00 93.81 80 VAL A C 1
ATOM 566 O O . VAL A 1 80 ? -0.324 0.567 -6.845 1.00 93.81 80 VAL A O 1
ATOM 569 N N . ALA A 1 81 ? -1.145 2.306 -5.707 1.00 92.69 81 ALA A N 1
ATOM 570 C CA . ALA A 1 81 ? -2.252 2.503 -6.638 1.00 92.69 81 ALA A CA 1
ATOM 571 C C . ALA A 1 81 ? -1.780 2.958 -8.027 1.00 92.69 81 ALA A C 1
ATOM 573 O O . ALA A 1 81 ? -2.323 2.492 -9.026 1.00 92.69 81 ALA A O 1
ATOM 574 N N . ALA A 1 82 ? -0.7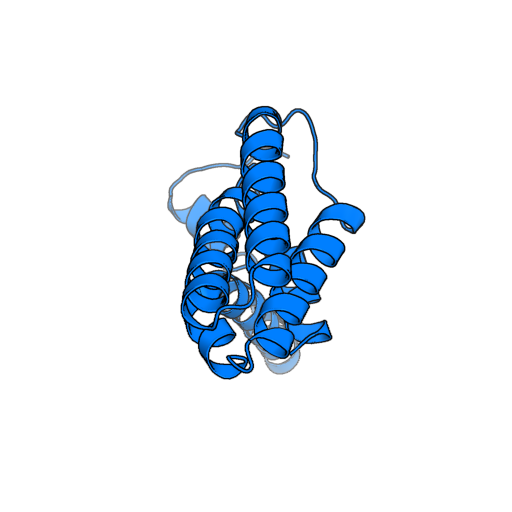70 3.829 -8.099 1.00 93.44 82 ALA A N 1
ATOM 575 C CA . ALA A 1 82 ? -0.169 4.243 -9.361 1.00 93.44 82 ALA A CA 1
ATOM 576 C C . ALA A 1 82 ? 0.478 3.056 -10.088 1.00 93.44 82 ALA A C 1
ATOM 578 O O . ALA A 1 82 ? 0.252 2.891 -11.282 1.00 93.44 82 ALA A O 1
ATOM 579 N N . LEU A 1 83 ? 1.197 2.179 -9.378 1.00 94.62 83 LEU A N 1
ATOM 580 C CA . LEU A 1 83 ? 1.748 0.943 -9.949 1.00 94.62 83 LEU A CA 1
ATOM 581 C C . LEU A 1 83 ? 0.657 0.048 -10.549 1.00 94.62 83 LEU A C 1
ATOM 583 O O . LEU A 1 83 ? 0.805 -0.435 -11.672 1.00 94.62 83 LEU A O 1
ATOM 587 N N . ALA A 1 84 ? -0.457 -0.140 -9.838 1.00 92.81 84 ALA A N 1
ATOM 588 C 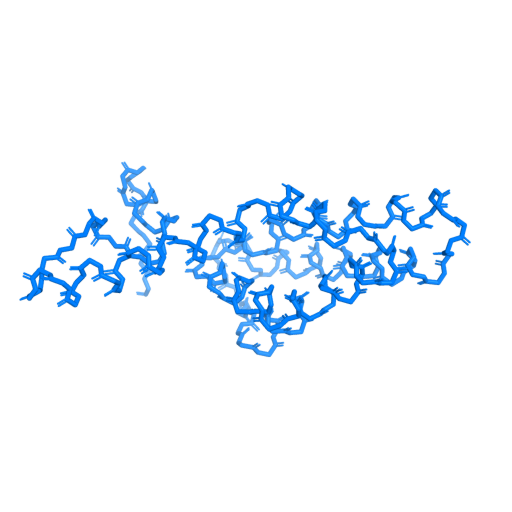CA . ALA A 1 84 ? -1.579 -0.938 -10.328 1.00 92.81 84 ALA A CA 1
ATOM 589 C C . ALA A 1 84 ? -2.246 -0.337 -11.580 1.00 92.81 84 ALA A C 1
ATOM 591 O O . ALA A 1 84 ? -2.615 -1.079 -12.490 1.00 92.81 84 ALA A O 1
ATOM 592 N N . LEU A 1 85 ? -2.372 0.994 -11.638 1.00 93.81 85 LEU A N 1
ATOM 593 C CA . LEU A 1 85 ? -2.900 1.714 -12.801 1.00 93.81 85 LEU A CA 1
ATOM 594 C C . LEU A 1 85 ? -1.955 1.618 -14.005 1.00 93.81 85 LEU A C 1
ATOM 596 O O . LEU A 1 85 ? -2.392 1.282 -15.100 1.00 93.81 85 LEU A O 1
ATOM 600 N N . LEU A 1 86 ? -0.659 1.873 -13.799 1.00 93.88 86 LEU A N 1
ATOM 601 C CA . LEU A 1 86 ? 0.350 1.872 -14.864 1.00 93.88 86 LEU A CA 1
ATOM 602 C C . LEU A 1 86 ? 0.546 0.486 -15.487 1.00 93.88 86 LEU A C 1
ATOM 604 O O . LEU A 1 86 ? 0.773 0.383 -16.686 1.00 93.88 86 LEU A O 1
ATOM 608 N N . THR A 1 87 ? 0.435 -0.574 -14.687 1.00 92.44 87 THR A N 1
ATOM 609 C CA . THR A 1 87 ? 0.539 -1.966 -15.162 1.00 92.44 87 THR A CA 1
ATOM 610 C C . THR A 1 87 ? -0.782 -2.529 -15.689 1.00 92.44 87 THR A C 1
ATOM 612 O O . THR A 1 87 ? -0.825 -3.690 -16.099 1.00 92.44 87 THR A O 1
ATOM 615 N N . HIS A 1 88 ? -1.870 -1.746 -15.654 1.00 91.62 88 HIS A N 1
ATOM 616 C CA . HIS A 1 88 ? -3.233 -2.175 -15.986 1.00 91.62 88 HIS A CA 1
ATOM 617 C C . HIS A 1 88 ? -3.712 -3.416 -15.202 1.00 91.62 88 HIS A C 1
ATOM 619 O O . HIS A 1 88 ? -4.520 -4.205 -15.690 1.00 91.62 88 HIS A O 1
ATOM 625 N N . THR A 1 89 ? -3.238 -3.602 -13.966 1.00 89.81 89 THR A N 1
ATOM 626 C CA . THR A 1 89 ? -3.582 -4.751 -13.103 1.00 89.81 89 THR A CA 1
ATOM 627 C C . THR A 1 89 ? -4.378 -4.330 -11.862 1.00 89.81 89 THR A C 1
ATOM 629 O O . THR A 1 89 ? -4.187 -4.817 -10.750 1.00 89.81 89 THR A O 1
ATOM 632 N N . GLU A 1 90 ? -5.331 -3.422 -12.049 1.00 88.19 90 GLU A N 1
ATOM 633 C CA . GLU A 1 90 ? -6.122 -2.794 -10.980 1.00 88.19 90 GLU A CA 1
ATOM 634 C C . GLU A 1 90 ? -6.875 -3.804 -10.102 1.00 88.19 90 GLU A C 1
ATOM 636 O O . GLU A 1 90 ? -6.915 -3.664 -8.882 1.00 88.19 90 GLU A O 1
ATOM 641 N N . LEU A 1 91 ? -7.458 -4.841 -10.710 1.00 87.00 91 LEU A N 1
ATOM 642 C CA . LEU A 1 91 ? -8.156 -5.909 -9.985 1.00 87.00 91 LEU A CA 1
ATOM 643 C C . LEU A 1 91 ? -7.184 -6.803 -9.210 1.00 87.00 91 LEU A C 1
ATOM 645 O O . LEU A 1 91 ? -7.519 -7.310 -8.140 1.00 87.00 91 LEU A O 1
ATOM 649 N N . LEU A 1 92 ? -5.962 -6.962 -9.718 1.00 87.25 92 LEU A N 1
ATOM 650 C CA . LEU A 1 92 ? -4.925 -7.762 -9.077 1.00 87.25 92 LEU A CA 1
ATOM 651 C C . LEU A 1 92 ? -4.451 -7.114 -7.771 1.00 87.25 92 LEU A C 1
ATOM 653 O O . LEU A 1 92 ? -4.082 -7.826 -6.840 1.00 87.25 92 LEU A O 1
ATOM 657 N N . LEU A 1 93 ? -4.546 -5.784 -7.657 1.00 84.88 93 LEU A N 1
ATOM 658 C CA . LEU A 1 93 ? -4.269 -5.058 -6.417 1.00 84.88 93 LEU A CA 1
ATOM 659 C C . LEU A 1 93 ? -5.152 -5.526 -5.255 1.00 84.88 93 LEU A C 1
ATOM 661 O O . LEU A 1 93 ? -4.684 -5.565 -4.122 1.00 84.88 93 LEU A O 1
ATOM 665 N N . VAL A 1 94 ? -6.404 -5.908 -5.518 1.00 83.19 94 VAL A N 1
ATOM 666 C CA . VAL A 1 94 ? -7.312 -6.419 -4.476 1.00 83.19 94 VAL A CA 1
ATOM 667 C C . VAL A 1 94 ? -6.799 -7.746 -3.911 1.00 83.19 94 VAL A C 1
ATOM 669 O O . VAL A 1 94 ? -6.950 -8.008 -2.722 1.00 83.19 94 VAL A O 1
ATOM 672 N N . ILE A 1 95 ? -6.161 -8.563 -4.754 1.00 85.81 95 ILE A N 1
ATOM 673 C CA . ILE A 1 95 ? -5.618 -9.871 -4.378 1.00 85.81 95 ILE A CA 1
ATOM 674 C C . ILE A 1 95 ? -4.250 -9.704 -3.705 1.00 85.81 95 ILE A C 1
ATOM 676 O O . ILE A 1 95 ? -4.047 -10.178 -2.590 1.00 85.81 95 ILE A O 1
ATOM 680 N N . ILE A 1 96 ? -3.322 -8.995 -4.353 1.00 86.62 96 ILE A N 1
ATOM 681 C CA . ILE A 1 96 ? -1.953 -8.784 -3.856 1.00 86.62 96 ILE A CA 1
ATOM 682 C C . ILE A 1 96 ? -1.967 -7.935 -2.577 1.00 86.62 96 ILE A C 1
ATOM 684 O O . ILE A 1 96 ? -1.293 -8.256 -1.603 1.00 86.62 96 ILE A O 1
ATOM 688 N N . GLY A 1 97 ? -2.775 -6.875 -2.553 1.00 84.00 97 GLY A N 1
ATOM 689 C CA . GLY A 1 97 ? -2.990 -5.994 -1.407 1.00 84.00 97 GLY A CA 1
ATOM 690 C C . GLY A 1 97 ? -4.100 -6.469 -0.468 1.00 84.00 97 GLY A C 1
ATOM 691 O O . GLY A 1 97 ? -4.705 -5.642 0.213 1.00 84.00 97 GLY A O 1
ATOM 692 N N . GLY A 1 98 ? -4.397 -7.774 -0.428 1.00 84.25 98 GLY A N 1
ATOM 693 C CA . GLY A 1 98 ? -5.542 -8.327 0.304 1.00 84.25 98 GLY A CA 1
ATOM 694 C C . GLY A 1 98 ? -5.600 -7.930 1.783 1.00 84.25 98 GLY A C 1
ATOM 695 O O . GLY A 1 98 ? -6.689 -7.729 2.318 1.00 84.25 98 GLY A O 1
ATOM 696 N N . ILE A 1 99 ? -4.448 -7.725 2.432 1.00 84.25 99 ILE A N 1
ATOM 697 C CA . ILE A 1 99 ? -4.388 -7.240 3.821 1.00 84.25 99 ILE A CA 1
ATOM 698 C C . ILE A 1 99 ? -4.910 -5.800 3.929 1.00 84.25 99 ILE A C 1
ATOM 700 O O . ILE A 1 99 ? -5.734 -5.532 4.797 1.00 84.25 99 ILE A O 1
ATOM 704 N N . TYR A 1 100 ? -4.532 -4.893 3.020 1.00 85.12 100 TYR A N 1
ATOM 705 C CA . TYR A 1 100 ? -5.069 -3.524 3.012 1.00 85.12 100 TYR A CA 1
ATOM 706 C C . TYR A 1 100 ? -6.592 -3.528 2.861 1.00 85.12 100 TYR A C 1
ATOM 708 O O . TYR A 1 100 ? -7.305 -2.793 3.546 1.00 85.12 100 TYR A O 1
ATOM 716 N N . VAL A 1 101 ? -7.100 -4.389 1.975 1.00 84.94 101 VAL A N 1
ATOM 717 C CA . VAL A 1 101 ? -8.537 -4.528 1.721 1.00 84.94 101 VAL A CA 1
ATOM 718 C C . VAL A 1 101 ? -9.254 -5.077 2.953 1.00 84.94 101 VAL A C 1
ATOM 720 O O . VAL A 1 101 ? -10.307 -4.554 3.320 1.00 84.94 101 VAL A O 1
ATOM 723 N N . ALA A 1 102 ? -8.692 -6.087 3.618 1.00 85.38 102 ALA A N 1
ATOM 724 C CA . ALA A 1 102 ? -9.253 -6.658 4.840 1.00 85.38 102 ALA A CA 1
ATOM 725 C C . ALA A 1 102 ? -9.318 -5.627 5.979 1.00 85.38 102 ALA A C 1
ATOM 727 O O . ALA A 1 102 ? -10.355 -5.499 6.635 1.00 85.38 102 ALA A O 1
ATOM 728 N N . GLU A 1 103 ? -8.257 -4.839 6.167 1.00 84.88 103 GLU A N 1
ATOM 729 C CA . GLU A 1 103 ? -8.211 -3.775 7.171 1.00 84.88 103 GLU A CA 1
ATOM 730 C C . GLU A 1 103 ? -9.251 -2.686 6.877 1.00 84.88 103 GLU A C 1
ATOM 732 O O . GLU A 1 103 ? -10.076 -2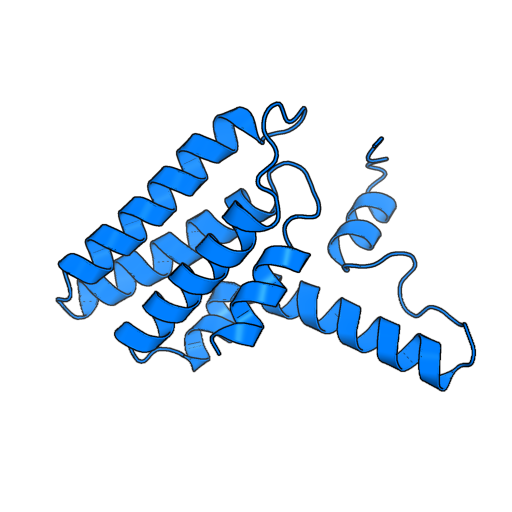.376 7.742 1.00 84.88 103 GLU A O 1
ATOM 737 N N . ALA A 1 104 ? -9.315 -2.178 5.643 1.00 83.88 104 ALA A N 1
ATOM 738 C CA . ALA A 1 104 ? -10.308 -1.177 5.255 1.00 83.88 104 ALA A CA 1
ATOM 739 C C . ALA A 1 104 ? -11.750 -1.694 5.401 1.00 83.88 104 ALA A C 1
ATOM 741 O O . ALA A 1 104 ? -12.616 -1.011 5.954 1.00 83.88 104 ALA A O 1
ATOM 742 N N . THR A 1 105 ? -12.004 -2.930 4.968 1.00 83.56 105 THR A N 1
ATOM 743 C CA . THR A 1 105 ? -13.331 -3.559 5.047 1.00 83.56 105 THR A CA 1
ATOM 744 C C . THR A 1 105 ? -13.768 -3.751 6.497 1.00 83.56 105 THR A C 1
ATOM 746 O O . THR A 1 105 ? -14.933 -3.519 6.819 1.00 83.56 105 THR A O 1
ATOM 749 N N . SER A 1 106 ? -12.842 -4.094 7.399 1.00 85.06 106 SER A N 1
ATOM 750 C CA . SER A 1 106 ? -13.149 -4.234 8.826 1.00 85.06 106 SER A CA 1
ATOM 751 C C . SER A 1 106 ? -13.688 -2.945 9.444 1.00 85.06 106 SER A C 1
ATOM 753 O O . SER A 1 106 ? -14.669 -2.967 10.190 1.00 85.06 106 SER A O 1
ATOM 755 N N . VAL A 1 107 ? -13.095 -1.804 9.083 1.00 82.88 107 VAL A N 1
ATOM 756 C CA . VAL A 1 107 ? -13.508 -0.487 9.576 1.00 82.88 107 VAL A CA 1
ATOM 757 C C . VAL A 1 107 ? -14.872 -0.112 9.007 1.00 82.88 107 VAL A C 1
ATOM 759 O O . VAL A 1 107 ? -15.736 0.350 9.753 1.00 82.88 107 VAL A O 1
ATOM 762 N N . ILE A 1 108 ? -15.102 -0.361 7.714 1.00 85.75 108 ILE A N 1
ATOM 763 C CA . ILE A 1 108 ? -16.397 -0.098 7.072 1.00 85.75 108 ILE A CA 1
ATOM 764 C C . ILE A 1 108 ? -17.505 -0.906 7.760 1.00 85.75 108 ILE A C 1
ATOM 766 O O . ILE A 1 108 ? -18.526 -0.331 8.144 1.00 85.75 108 ILE A O 1
ATOM 770 N N . ILE A 1 109 ? -17.287 -2.209 7.978 1.00 85.75 109 ILE A N 1
ATOM 771 C CA . ILE A 1 109 ? -18.246 -3.090 8.662 1.00 85.75 109 ILE A CA 1
ATOM 772 C C . ILE A 1 109 ? -18.536 -2.576 10.069 1.00 85.75 109 ILE A C 1
ATOM 774 O O . ILE A 1 109 ? -19.697 -2.492 10.466 1.00 85.75 109 ILE A O 1
ATOM 778 N N . GLN A 1 110 ? -17.508 -2.183 10.819 1.00 83.94 110 GLN A N 1
ATOM 779 C CA . GLN A 1 110 ? -17.699 -1.676 12.169 1.00 83.94 110 GLN A CA 1
ATOM 780 C C . GLN A 1 110 ? -18.506 -0.392 12.217 1.00 83.94 110 GLN A C 1
ATOM 782 O O . GLN A 1 110 ? -19.407 -0.270 13.045 1.00 83.94 110 GLN A O 1
ATOM 787 N N . VAL A 1 111 ? -18.155 0.585 11.382 1.00 85.00 111 VAL A N 1
ATOM 788 C CA . VAL A 1 111 ? -18.830 1.883 11.376 1.00 85.00 111 VAL A CA 1
ATOM 789 C C . VAL A 1 111 ? -20.282 1.699 10.947 1.00 85.00 111 VAL A C 1
ATOM 791 O O . VAL A 1 111 ? -21.175 2.273 11.571 1.00 85.00 111 VAL A O 1
ATOM 794 N N . ALA A 1 112 ? -20.536 0.852 9.945 1.00 85.88 112 ALA A N 1
ATOM 795 C CA . ALA A 1 112 ? -21.887 0.488 9.537 1.00 85.88 112 ALA A CA 1
ATOM 796 C C . ALA A 1 112 ? -22.657 -0.186 10.684 1.00 85.88 112 ALA A C 1
ATOM 798 O O . ALA A 1 112 ? -23.751 0.254 11.031 1.00 85.88 112 ALA A O 1
ATOM 799 N N . TYR A 1 113 ? -22.069 -1.194 11.335 1.00 85.50 113 TYR A N 1
ATOM 800 C CA . TYR A 1 113 ? -22.702 -1.923 12.434 1.00 85.50 113 TYR A CA 1
ATOM 801 C C . TYR A 1 113 ? -22.994 -1.025 13.641 1.00 85.50 113 TYR A C 1
ATOM 803 O O . TYR A 1 113 ? -24.092 -1.074 14.195 1.00 85.50 113 TYR A O 1
ATOM 811 N N . PHE A 1 114 ? -22.058 -0.152 14.017 1.00 85.88 114 PHE A N 1
ATOM 812 C CA . PHE A 1 114 ? -22.225 0.784 15.128 1.00 85.88 114 PHE A CA 1
ATOM 813 C C . PHE A 1 114 ? -23.373 1.766 14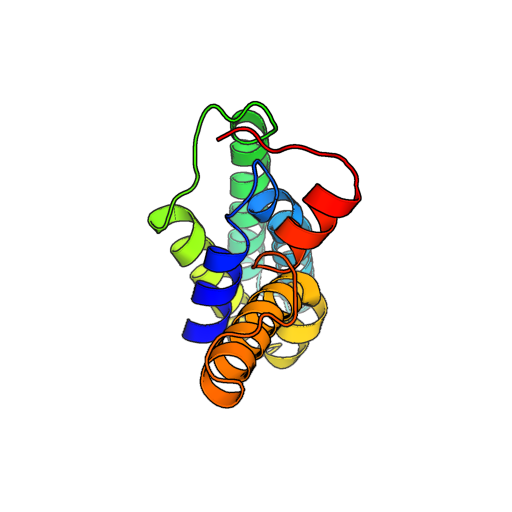.878 1.00 85.88 114 PHE A C 1
ATOM 815 O O . PHE A 1 114 ? -24.179 2.010 15.778 1.00 85.88 114 PHE A O 1
ATOM 822 N N . ARG A 1 115 ? -23.484 2.283 13.645 1.00 85.44 115 ARG A N 1
ATOM 823 C CA . ARG A 1 115 ? -24.580 3.171 13.232 1.00 85.44 115 ARG A CA 1
ATOM 824 C C . ARG A 1 115 ? -25.928 2.450 13.210 1.00 85.44 115 ARG A C 1
ATOM 826 O O . ARG A 1 115 ? -26.906 3.004 13.695 1.00 85.44 115 ARG A O 1
ATOM 833 N N . LEU A 1 116 ? -25.978 1.223 12.688 1.00 87.62 116 LEU A N 1
ATOM 834 C CA . LEU A 1 116 ? -27.220 0.451 12.556 1.00 87.62 116 LEU A CA 1
ATOM 835 C C . LEU A 1 116 ? -27.755 -0.069 13.895 1.00 87.62 116 LEU A C 1
ATOM 837 O O . LEU A 1 116 ? -28.962 -0.167 14.083 1.00 87.62 116 LEU A O 1
ATOM 841 N N . THR A 1 117 ? -26.869 -0.412 14.830 1.00 86.69 117 THR A N 1
ATOM 842 C CA . THR A 1 117 ? -27.250 -1.030 16.111 1.00 86.69 117 THR A CA 1
ATOM 843 C C . THR A 1 117 ? -27.330 -0.048 17.277 1.00 86.69 117 THR A C 1
ATOM 845 O O . THR A 1 117 ? -27.574 -0.473 18.408 1.00 86.69 117 THR A O 1
ATOM 848 N N . GLY A 1 118 ? -27.109 1.247 17.024 1.00 84.69 118 GLY A N 1
ATOM 849 C CA . GLY A 1 118 ? -27.166 2.288 18.050 1.00 84.69 118 GLY A CA 1
ATOM 850 C C . GLY A 1 118 ? -26.071 2.162 19.112 1.00 84.69 118 GLY A C 1
ATOM 851 O O . GLY A 1 118 ? -26.300 2.509 20.266 1.00 84.69 118 GLY A O 1
ATOM 852 N N . GLY A 1 119 ? -24.894 1.642 18.744 1.00 80.81 119 GLY A N 1
ATOM 853 C CA . GLY A 1 119 ? -23.725 1.631 19.627 1.00 80.81 119 GLY A CA 1
ATOM 854 C C . GLY A 1 119 ? -23.087 0.269 19.909 1.00 80.81 119 GLY A C 1
ATOM 855 O O . GLY A 1 119 ? -22.098 0.206 20.645 1.00 80.81 119 GLY A O 1
ATOM 856 N N . LYS A 1 120 ? -23.597 -0.832 19.338 1.00 81.75 120 LYS A N 1
ATOM 857 C CA . LYS A 1 120 ? -22.944 -2.145 19.483 1.00 81.75 120 LYS A CA 1
ATOM 858 C C . LYS A 1 120 ? -21.738 -2.240 18.544 1.00 81.75 120 LYS A C 1
ATOM 860 O O . LYS A 1 120 ? -21.681 -1.605 17.495 1.00 81.75 120 LYS A O 1
ATOM 865 N N . ARG A 1 121 ? -20.741 -3.030 18.942 1.00 82.69 121 ARG A N 1
ATOM 866 C CA . ARG A 1 121 ? -19.482 -3.230 18.207 1.00 82.69 121 ARG A CA 1
ATOM 867 C C . ARG A 1 121 ? -19.434 -4.652 17.653 1.00 82.69 121 ARG A C 1
ATOM 869 O O . ARG A 1 121 ? -19.775 -5.574 18.389 1.00 82.69 121 ARG A O 1
ATOM 876 N N . PHE A 1 122 ? -19.040 -4.816 16.389 1.00 79.00 122 PHE A N 1
ATOM 877 C CA . PHE A 1 122 ? -18.899 -6.132 15.761 1.00 79.00 122 PHE A CA 1
ATOM 878 C C . PHE A 1 122 ? -17.566 -6.766 16.161 1.00 79.00 122 PHE A C 1
ATOM 880 O O . PHE A 1 122 ? -17.562 -7.802 16.820 1.00 79.00 122 PHE A O 1
ATOM 887 N N . PHE A 1 123 ? -16.437 -6.106 15.871 1.00 75.50 123 PHE A N 1
ATOM 888 C CA . PHE A 1 123 ? -15.159 -6.494 16.478 1.00 75.50 123 PHE A CA 1
ATOM 889 C C . PHE A 1 123 ? -14.887 -5.702 17.760 1.00 75.50 123 PHE A C 1
ATOM 891 O O . PHE A 1 123 ? -15.425 -4.612 17.992 1.00 75.50 123 PHE A O 1
ATOM 898 N N . ARG A 1 124 ? -14.018 -6.254 18.611 1.00 71.12 124 ARG A N 1
ATOM 899 C CA . ARG A 1 124 ? -13.655 -5.653 19.899 1.00 71.12 124 ARG A CA 1
ATOM 900 C C . ARG A 1 124 ? -12.935 -4.310 19.720 1.00 71.12 124 ARG A C 1
ATOM 902 O O . ARG A 1 124 ? -13.254 -3.357 20.431 1.00 71.12 124 ARG A O 1
ATOM 909 N N . TRP A 1 125 ? -12.034 -4.239 18.740 1.00 65.94 125 TRP A N 1
ATOM 910 C CA . TRP A 1 125 ? -11.245 -3.066 18.346 1.00 65.94 125 TRP A CA 1
ATOM 911 C C . TRP A 1 125 ? -11.070 -3.017 16.819 1.00 65.94 125 TRP A C 1
ATOM 913 O O . TRP A 1 125 ? -11.174 -4.042 16.152 1.00 65.94 125 TRP A O 1
ATOM 923 N N . HIS A 1 126 ? -10.837 -1.837 16.250 1.00 62.00 126 HIS A N 1
ATOM 924 C CA . HIS A 1 126 ? -10.645 -1.662 14.804 1.00 62.00 126 HIS A CA 1
ATOM 925 C C . HIS A 1 126 ? -9.434 -0.792 14.547 1.00 62.00 126 HIS A C 1
ATOM 927 O O . HIS A 1 126 ? -9.234 0.138 15.333 1.00 62.00 126 HIS A O 1
ATOM 933 N N . PRO A 1 127 ? -8.700 -1.022 13.449 1.00 74.88 127 PRO A N 1
ATOM 934 C CA . PRO A 1 127 ? -8.883 -2.073 12.425 1.00 74.88 127 PRO A CA 1
ATOM 935 C C . PRO A 1 127 ? -8.716 -3.536 12.910 1.00 74.88 127 PRO A C 1
ATOM 937 O O . PRO A 1 127 ? -8.295 -3.772 14.047 1.00 74.88 127 PRO A O 1
ATOM 940 N N . CYS A 1 128 ? -9.098 -4.524 12.085 1.00 73.31 128 CYS A N 1
ATOM 941 C CA . CYS A 1 128 ? -9.106 -5.963 12.416 1.00 73.31 128 CYS A CA 1
ATOM 942 C C . CYS A 1 128 ? -7.809 -6.456 13.069 1.00 73.31 128 CYS A C 1
ATOM 944 O O . CYS A 1 128 ? -7.853 -7.197 14.059 1.00 73.31 128 CYS A O 1
ATOM 946 N N . THR A 1 129 ? -6.657 -6.024 12.553 1.00 74.25 129 THR A N 1
ATOM 947 C CA . THR A 1 129 ? -5.354 -6.457 13.067 1.00 74.25 129 THR A CA 1
ATOM 948 C C . THR A 1 129 ? -5.150 -6.082 14.541 1.00 74.25 129 THR A C 1
ATOM 950 O O . THR A 1 129 ? -4.534 -6.841 15.292 1.00 74.25 129 THR A O 1
ATOM 953 N N . ILE A 1 130 ? -5.754 -4.992 15.027 1.00 69.25 130 ILE A N 1
ATOM 954 C CA . ILE A 1 130 ? -5.704 -4.615 16.450 1.00 69.25 130 ILE A CA 1
ATOM 955 C C . ILE A 1 130 ? -6.491 -5.610 17.312 1.00 69.25 130 ILE A C 1
ATOM 957 O O . ILE A 1 130 ? -6.028 -6.003 18.387 1.00 69.25 130 ILE A O 1
ATOM 961 N N . THR A 1 131 ? -7.656 -6.067 16.838 1.00 70.94 131 THR A N 1
ATOM 962 C CA . THR A 1 131 ? -8.418 -7.125 17.523 1.00 70.94 131 THR A CA 1
ATOM 963 C C . THR A 1 131 ? -7.611 -8.422 17.601 1.00 70.94 131 THR A C 1
ATOM 965 O O . THR A 1 131 ? -7.561 -9.040 18.666 1.00 70.94 131 THR A O 1
ATOM 968 N N . LEU A 1 132 ? -6.936 -8.810 16.515 1.00 69.12 132 LEU A N 1
ATOM 969 C CA . LEU A 1 132 ? -6.098 -10.013 16.477 1.00 69.12 132 LEU A CA 1
ATOM 970 C C . LEU A 1 132 ? -4.869 -9.900 17.387 1.00 69.12 132 LEU A C 1
ATOM 972 O O . LEU A 1 132 ? -4.560 -10.843 18.113 1.00 69.12 132 LEU A O 1
ATOM 976 N N . SER A 1 133 ? -4.202 -8.743 17.417 1.00 66.81 133 SER A N 1
ATOM 977 C CA . SER A 1 133 ? -3.062 -8.508 18.311 1.00 66.81 133 SER A CA 1
ATOM 978 C C . SER A 1 133 ? -3.456 -8.661 19.784 1.00 66.81 133 SER A C 1
ATOM 980 O O . SER A 1 133 ? -2.735 -9.286 20.565 1.00 66.81 133 SER A O 1
ATOM 982 N N . TRP A 1 134 ? -4.632 -8.151 20.159 1.00 62.72 134 TRP A N 1
ATOM 983 C CA . TRP A 1 134 ? -5.181 -8.319 21.505 1.00 62.72 134 TRP A CA 1
ATOM 984 C C . TRP A 1 134 ? -5.520 -9.776 21.829 1.00 62.72 134 TRP A C 1
ATOM 986 O O . TRP A 1 134 ? -5.218 -10.238 22.930 1.00 62.72 134 TRP A O 1
ATOM 996 N N . ALA A 1 135 ? -6.116 -10.508 20.883 1.00 68.88 135 ALA A N 1
ATOM 997 C CA . ALA A 1 135 ? -6.396 -11.936 21.039 1.00 68.88 135 ALA A CA 1
ATOM 998 C C . ALA A 1 135 ? -5.108 -12.765 21.196 1.00 68.88 135 ALA A C 1
ATOM 1000 O O . ALA A 1 135 ? -5.075 -13.714 21.972 1.00 68.88 135 ALA A O 1
ATOM 1001 N N . ALA A 1 136 ? -4.024 -12.358 20.530 1.00 66.19 136 ALA A N 1
ATOM 1002 C CA . ALA A 1 136 ? -2.702 -12.972 20.636 1.00 66.19 136 ALA A CA 1
ATOM 1003 C C . ALA A 1 136 ? -1.929 -12.587 21.917 1.00 66.19 136 ALA A C 1
ATOM 1005 O O . ALA A 1 136 ? -0.745 -12.896 22.036 1.00 66.19 136 ALA A O 1
ATOM 1006 N N . GLY A 1 137 ? -2.554 -11.875 22.864 1.00 66.12 137 GLY A N 1
ATOM 1007 C CA . GLY A 1 137 ? -1.923 -11.464 24.122 1.00 66.12 137 GLY A CA 1
ATOM 1008 C C . GLY A 1 137 ? -0.877 -10.351 23.980 1.00 66.12 137 GLY A C 1
ATOM 1009 O O . GLY A 1 137 ? -0.251 -9.969 24.971 1.00 66.12 137 GLY A O 1
ATOM 1010 N N . LYS A 1 138 ? -0.698 -9.781 22.779 1.00 60.34 138 LYS A N 1
ATOM 1011 C CA . LYS A 1 138 ? 0.205 -8.650 22.544 1.00 60.34 138 LYS A CA 1
ATOM 1012 C C . LYS A 1 138 ? -0.487 -7.361 22.979 1.00 60.34 138 LYS A C 1
ATOM 1014 O O . LYS A 1 138 ? -1.249 -6.747 22.231 1.00 60.34 138 LYS A O 1
ATOM 1019 N N . ARG A 1 139 ? -0.227 -6.958 24.225 1.00 52.91 139 ARG A N 1
ATOM 1020 C CA . ARG A 1 139 ? -0.686 -5.683 24.783 1.00 52.91 139 ARG A CA 1
ATOM 1021 C C . ARG A 1 139 ? 0.213 -4.569 24.246 1.00 52.91 139 ARG A C 1
ATOM 1023 O O . ARG A 1 139 ? 1.222 -4.243 24.861 1.00 52.91 139 ARG A O 1
ATOM 1030 N N . LEU A 1 140 ? -0.144 -4.031 23.084 1.00 53.88 140 LEU A N 1
ATOM 1031 C CA . LEU A 1 140 ? 0.493 -2.839 22.526 1.00 53.88 140 LEU A CA 1
ATOM 1032 C C . LEU A 1 140 ? 0.285 -1.698 23.522 1.00 53.88 140 LEU A C 1
ATOM 1034 O O . LEU A 1 140 ? -0.844 -1.264 23.762 1.00 53.88 140 LEU A O 1
ATOM 1038 N N . ARG A 1 141 ? 1.367 -1.325 24.202 1.00 38.22 141 ARG A N 1
ATOM 1039 C CA . ARG A 1 141 ? 1.417 -0.146 25.057 1.00 38.22 141 ARG A CA 1
ATOM 1040 C C . ARG A 1 141 ? 1.755 1.017 24.137 1.00 38.22 141 ARG A C 1
ATOM 1042 O O . ARG A 1 141 ? 2.850 1.036 23.586 1.00 38.22 141 ARG A O 1
ATOM 1049 N N . TRP A 1 142 ? 0.773 1.885 23.943 1.00 40.44 142 TRP A N 1
ATOM 1050 C CA . TRP A 1 142 ? 0.980 3.235 23.439 1.00 40.44 142 TRP A CA 1
ATOM 1051 C C . TRP A 1 142 ? 1.668 4.064 24.520 1.00 40.44 142 TRP A C 1
ATOM 1053 O O . TRP A 1 142 ? 1.271 3.898 25.701 1.00 40.44 142 TRP A O 1
#

Foldseek 3Di:
DQVLLLVLLVLQLPAQLRSLVLLLQLLQVLLVLCVVVVNNVLNVLSVVLNVVSVVLSVQRHPVHPDRCPSVNSSVSSNSSCVSCVVSVNNVVCCVSVVNSVLQSVQVVVQVVCCVVVVGDGPAPDGDPVVSVCVVVVNPPDD

Sequence (142 aa):
PLVGTTNAVNLTDGLDGLVSFVSVPVTLAFAFIAYMQGMLDVSGFALGLTGACLGFLLFNRHPAQVFMGDTGSLALGGGVAALALLTHTELLLVIIGGIYVAEATSVIIQVAYFRLTGGKRFFRWHPCTITLSWAAGKRLRW

R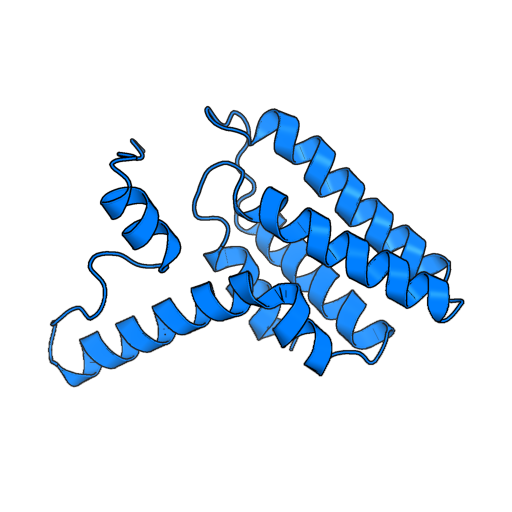adius of gyration: 16.04 Å; chains: 1; bounding box: 42×25×45 Å

Secondary structure (DSSP, 8-state):
-HHHHHHHHHHHTTSTTHHHHHHHHHHHHHHHHHHHTT-HHHHHHHHHHHHHHHHHHHHHSSSPSS--HHHHHHHHHHHHHHHHHHTT-TTHHHHHTHHHHHHHHHHHHHHHHHHHTTS--SSSSSSHHHHHHHHTT-----

pLDDT: mean 85.4, std 10.79, range [38.22, 97.5]

Organism: NCBI:txid408170